Protein AF-A0A8I1UN95-F1 (afdb_monomer)

pLDDT: mean 84.13, std 14.37, range [39.88, 95.62]

Solvent-accessible surface area (backbone atoms only — not comparable to full-atom values): 5785 Å² total; per-residue (Å²): 123,74,70,62,39,60,56,52,38,77,71,46,51,73,65,52,45,50,51,54,29,50,21,23,42,57,75,82,46,89,84,36,45,31,83,48,54,55,40,78,40,47,64,95,36,76,66,36,54,49,51,49,53,36,29,78,69,62,25,25,42,74,43,79,90,53,88,50,88,71,30,48,36,34,26,60,32,72,65,32,50,60,36,58,54,55,93,86,44,45,79,40,56,85,76,35,64,78,70,76,112

Secondary structure (DSSP, 8-state):
-HHHHHHHHHTS-HHHHHHHHHHTTTTT-TT-B-----EEEETTSHHHHHHHHHHHTTSEEE-TTS--TTEEEEEE-HHHHHHTPPTT-B--TTT-GGGG-

Foldseek 3Di:
DVVPLQVVLVPQDPVLLVQQCVQQVCPPDPQQEGDGFKDKDFPPDPVNVSLVVCVVVQQKDWPPVDDDVRITMMGGAPSNNVSNRDPPHYYDCVRHVVVVD

Nearest PDB structures (foldseek):
  3g3z-assembly1_B  TM=7.444E-01  e=2.506E-01  Neisseria meningitidis serogroup B
  5yi0-assembly1_B  TM=6.963E-01  e=2.683E-01  Lactococcus lactis subsp. lactis Il1403
  5hli-assembly1_A  TM=4.603E-01  e=1.451E-01  Staphylococcus epidermidis
  4ld5-assembly1_A  TM=5.780E-01  e=8.567E-01  Staphylococcus aureus
  1z9c-assembly2_C  TM=4.312E-01  e=3.293E-01  Bacillus subtilis

Structure (mmCIF, N/CA/C/O backbone):
data_AF-A0A8I1UN95-F1
#
_entry.id   AF-A0A8I1UN95-F1
#
loop_
_atom_site.group_PDB
_atom_site.id
_atom_site.type_symbol
_atom_site.label_atom_id
_atom_site.label_alt_id
_atom_site.label_comp_id
_atom_site.label_asym_id
_atom_site.label_entity_id
_atom_site.label_seq_id
_atom_site.pdbx_PDB_ins_code
_atom_site.Cartn_x
_atom_site.Cartn_y
_atom_site.Cartn_z
_atom_site.occupancy
_atom_site.B_iso_or_equiv
_atom_site.auth_seq_id
_atom_site.auth_comp_id
_atom_site.auth_asym_id
_atom_site.auth_atom_id
_atom_site.pdbx_PDB_model_num
ATOM 1 N N . MET A 1 1 ? -13.392 -14.236 11.949 1.00 50.88 1 MET A N 1
ATOM 2 C CA . MET A 1 1 ? -12.775 -13.319 10.956 1.00 50.88 1 MET A CA 1
ATOM 3 C C . MET A 1 1 ? -11.559 -12.532 11.465 1.00 50.88 1 MET A C 1
ATOM 5 O O . MET A 1 1 ? -10.731 -12.182 10.638 1.00 50.88 1 MET A O 1
ATOM 9 N N . ARG A 1 2 ? -11.376 -12.281 12.776 1.00 47.28 2 ARG A N 1
ATOM 10 C CA . ARG A 1 2 ? -10.224 -11.499 13.289 1.00 47.28 2 ARG A CA 1
ATOM 11 C C . ARG A 1 2 ? -8.858 -12.210 13.215 1.00 47.28 2 ARG A C 1
ATOM 13 O O . ARG A 1 2 ? -7.844 -11.537 13.095 1.00 47.28 2 ARG A O 1
ATOM 20 N N . GLU A 1 3 ? -8.819 -13.544 13.220 1.00 45.66 3 GLU A N 1
ATOM 21 C CA . GLU A 1 3 ? -7.555 -14.307 13.244 1.00 45.66 3 GLU A CA 1
ATOM 22 C C . GLU A 1 3 ? -6.767 -14.293 11.922 1.00 45.66 3 GLU A C 1
ATOM 24 O O . GLU A 1 3 ? -5.546 -14.416 11.940 1.00 45.66 3 GLU A O 1
ATOM 29 N N . SER A 1 4 ? -7.427 -14.099 10.773 1.00 54.69 4 SER A N 1
ATOM 30 C CA . SER A 1 4 ? -6.749 -14.109 9.465 1.00 54.69 4 SER 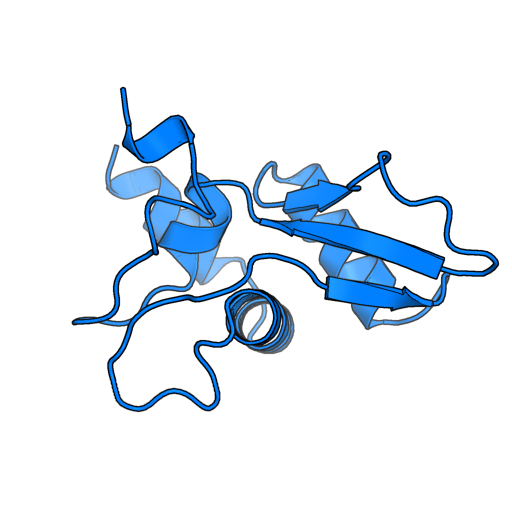A CA 1
ATOM 31 C C . SER A 1 4 ? -5.876 -12.869 9.257 1.00 54.69 4 SER A C 1
ATOM 33 O O . SER A 1 4 ? -4.730 -12.994 8.841 1.00 54.69 4 SER A O 1
ATOM 35 N N . ALA A 1 5 ? -6.386 -11.678 9.589 1.00 52.91 5 ALA A N 1
ATOM 36 C CA . ALA A 1 5 ? -5.696 -10.414 9.320 1.00 52.91 5 ALA A CA 1
ATOM 37 C C . ALA A 1 5 ? -4.420 -10.238 10.165 1.00 52.91 5 ALA A C 1
ATOM 39 O O . ALA A 1 5 ? -3.413 -9.732 9.677 1.00 52.91 5 ALA A O 1
ATOM 40 N N . ALA A 1 6 ? -4.427 -10.713 11.416 1.00 53.00 6 ALA A N 1
ATOM 41 C CA . ALA A 1 6 ? -3.254 -10.660 12.293 1.00 53.00 6 ALA A CA 1
ATOM 42 C C . ALA A 1 6 ? -2.102 -11.555 11.794 1.00 53.00 6 ALA A C 1
ATOM 44 O O . ALA A 1 6 ? -0.928 -11.205 11.945 1.00 53.00 6 ALA A O 1
ATOM 45 N N . LYS A 1 7 ? -2.444 -12.692 11.172 1.00 54.03 7 LYS A N 1
ATOM 46 C CA . LYS A 1 7 ? -1.483 -13.620 10.562 1.00 54.03 7 LYS A CA 1
ATOM 47 C C . LYS A 1 7 ? -0.863 -13.031 9.295 1.00 54.03 7 LYS A C 1
ATOM 49 O O . LYS A 1 7 ? 0.330 -13.199 9.059 1.00 54.03 7 LYS A O 1
ATOM 54 N N . ASP A 1 8 ? -1.663 -12.304 8.518 1.00 56.84 8 ASP A N 1
ATOM 55 C CA . ASP A 1 8 ? -1.201 -11.614 7.315 1.00 56.84 8 ASP A CA 1
ATOM 56 C C . ASP A 1 8 ? -0.214 -10.488 7.645 1.00 56.84 8 ASP A C 1
ATOM 58 O O . ASP A 1 8 ? 0.823 -10.394 6.988 1.00 56.84 8 ASP A O 1
ATOM 62 N N . LEU A 1 9 ? -0.478 -9.715 8.709 1.00 55.91 9 LEU A N 1
ATOM 63 C CA . LEU A 1 9 ? 0.398 -8.637 9.185 1.00 55.91 9 LEU A CA 1
ATOM 64 C C . LEU A 1 9 ? 1.772 -9.146 9.651 1.00 55.91 9 LEU A C 1
ATOM 66 O O . LEU A 1 9 ? 2.786 -8.569 9.274 1.00 55.91 9 LEU A O 1
ATOM 70 N N . HIS A 1 10 ? 1.830 -10.244 10.417 1.00 56.25 10 HIS A N 1
ATOM 71 C CA . HIS A 1 10 ? 3.106 -10.830 10.876 1.00 56.25 10 HIS A CA 1
ATOM 72 C C . HIS A 1 10 ? 3.984 -11.361 9.736 1.00 56.25 10 HIS A C 1
ATOM 74 O O . HIS A 1 10 ? 5.187 -11.532 9.912 1.00 56.25 10 HIS A O 1
ATOM 80 N N . ALA A 1 11 ? 3.391 -11.618 8.572 1.00 61.78 11 ALA A N 1
ATOM 81 C CA . ALA A 1 11 ? 4.094 -12.068 7.381 1.00 61.78 11 ALA A CA 1
ATOM 82 C C . ALA A 1 11 ? 4.277 -10.952 6.336 1.00 61.78 11 ALA A C 1
ATOM 84 O O . ALA A 1 11 ? 4.770 -11.230 5.244 1.00 61.78 11 ALA A O 1
ATOM 85 N N . MET A 1 12 ? 3.866 -9.710 6.613 1.00 76.56 12 MET A N 1
ATOM 86 C CA . MET A 1 12 ? 4.205 -8.555 5.780 1.00 76.56 12 MET A CA 1
ATOM 87 C C . MET A 1 12 ? 5.510 -7.935 6.276 1.00 76.56 12 MET A C 1
ATOM 89 O O . MET A 1 12 ? 5.675 -7.665 7.464 1.00 76.56 12 MET A O 1
ATOM 93 N N . SER A 1 13 ? 6.443 -7.682 5.358 1.00 88.44 13 SER A N 1
ATOM 94 C CA . SER A 1 13 ? 7.667 -6.955 5.691 1.00 88.44 13 SER A CA 1
ATOM 95 C C . SER A 1 13 ? 7.345 -5.517 6.121 1.00 88.44 13 SER A C 1
ATOM 97 O O . SER A 1 13 ? 6.328 -4.943 5.722 1.00 88.44 13 SER A O 1
ATOM 99 N N . ALA A 1 14 ? 8.232 -4.892 6.903 1.00 90.06 14 ALA A N 1
ATOM 100 C CA . ALA A 1 14 ? 8.064 -3.495 7.319 1.00 90.06 14 ALA A CA 1
ATOM 101 C C . ALA A 1 14 ? 7.925 -2.538 6.118 1.00 90.06 14 ALA A C 1
ATOM 103 O O . ALA A 1 14 ? 7.161 -1.576 6.173 1.00 90.06 14 ALA A O 1
ATOM 104 N N . GLN A 1 15 ? 8.617 -2.839 5.015 1.00 91.06 15 GLN A N 1
ATOM 105 C CA . GLN A 1 15 ? 8.507 -2.101 3.757 1.00 91.06 15 GLN A CA 1
ATOM 106 C C . GLN A 1 15 ? 7.123 -2.269 3.121 1.00 91.06 15 GLN A C 1
ATOM 108 O O . GLN A 1 15 ? 6.512 -1.277 2.733 1.00 91.06 15 GLN A O 1
ATOM 113 N N . ALA A 1 16 ? 6.581 -3.491 3.089 1.00 93.19 16 ALA A N 1
ATOM 114 C CA . ALA A 1 16 ? 5.235 -3.739 2.579 1.00 93.19 16 ALA A CA 1
ATOM 115 C C . ALA A 1 16 ? 4.167 -3.010 3.408 1.00 93.19 16 ALA A C 1
ATOM 117 O O . ALA A 1 16 ? 3.254 -2.407 2.846 1.00 93.19 16 ALA A O 1
ATOM 118 N N . VAL A 1 17 ? 4.312 -2.992 4.738 1.00 93.19 17 VAL A N 1
ATOM 119 C CA . VAL A 1 17 ? 3.430 -2.214 5.623 1.00 93.19 17 VAL A CA 1
ATOM 120 C C . VAL A 1 17 ? 3.546 -0.716 5.331 1.00 93.19 17 VAL A C 1
ATOM 122 O O . VAL A 1 17 ? 2.525 -0.038 5.236 1.00 93.19 17 VAL A O 1
ATOM 125 N N . ALA A 1 18 ? 4.759 -0.186 5.159 1.00 92.75 18 ALA A N 1
ATOM 126 C CA . ALA A 1 18 ? 4.962 1.227 4.846 1.00 92.75 18 ALA A CA 1
ATOM 127 C C . ALA A 1 18 ? 4.322 1.622 3.503 1.00 92.75 18 ALA A C 1
ATOM 129 O O . ALA A 1 18 ? 3.591 2.610 3.448 1.00 92.75 18 ALA A O 1
ATOM 130 N N . LEU A 1 19 ? 4.521 0.822 2.451 1.00 94.81 19 LEU A N 1
ATOM 131 C CA . LEU A 1 19 ? 3.927 1.049 1.128 1.00 94.81 19 LEU A CA 1
ATOM 132 C C . LEU A 1 19 ? 2.398 0.968 1.158 1.00 94.81 19 LEU A C 1
ATOM 134 O O . LEU A 1 19 ? 1.719 1.839 0.616 1.00 94.81 19 LEU A O 1
ATOM 138 N N . ALA A 1 20 ? 1.846 -0.034 1.843 1.00 94.75 20 ALA A N 1
ATOM 139 C CA . ALA A 1 20 ? 0.406 -0.187 2.009 1.00 94.75 20 ALA A CA 1
ATOM 140 C C . ALA A 1 20 ? -0.205 1.011 2.756 1.00 94.75 20 ALA A C 1
ATOM 142 O O . ALA A 1 20 ? -1.215 1.570 2.331 1.00 94.75 20 ALA A O 1
ATOM 143 N N . ARG A 1 21 ? 0.439 1.476 3.833 1.00 94.00 21 ARG A N 1
ATOM 144 C CA . ARG A 1 21 ? -0.006 2.671 4.567 1.00 94.00 21 ARG A CA 1
ATOM 145 C C . ARG A 1 21 ? 0.110 3.946 3.735 1.00 94.00 21 ARG A C 1
ATOM 147 O O . ARG A 1 21 ? -0.789 4.784 3.804 1.00 94.00 21 ARG A O 1
ATOM 154 N N . HIS A 1 22 ? 1.163 4.069 2.927 1.00 93.88 22 HIS A N 1
ATOM 155 C CA . HIS A 1 22 ? 1.311 5.165 1.974 1.00 93.88 22 HIS A CA 1
ATOM 156 C C . HIS A 1 22 ? 0.161 5.166 0.961 1.00 93.88 22 HIS A C 1
ATOM 158 O O . HIS A 1 22 ? -0.463 6.203 0.741 1.00 93.88 22 HIS A O 1
ATOM 164 N N . ALA A 1 23 ? -0.187 4.006 0.398 1.00 94.06 23 ALA A N 1
ATOM 165 C CA . ALA A 1 23 ? -1.301 3.868 -0.543 1.00 94.06 23 ALA A CA 1
ATOM 166 C C . ALA A 1 23 ? -2.652 4.292 0.049 1.00 94.06 23 ALA A C 1
ATOM 168 O O . ALA A 1 23 ? -3.491 4.808 -0.685 1.00 94.06 23 ALA A O 1
ATOM 169 N N . LEU A 1 24 ? -2.838 4.124 1.365 1.00 93.31 24 LEU A N 1
ATOM 170 C CA . LEU A 1 24 ? -4.019 4.579 2.111 1.00 93.31 24 LEU A CA 1
ATOM 171 C C . LEU A 1 24 ? -3.972 6.065 2.504 1.00 93.31 24 LEU A C 1
ATOM 173 O O . LEU A 1 24 ? -4.971 6.619 2.966 1.00 93.31 24 LEU A O 1
ATOM 177 N N . GLY A 1 25 ? -2.812 6.712 2.362 1.00 91.88 25 GLY A N 1
ATOM 178 C CA . GLY A 1 25 ? -2.584 8.078 2.835 1.00 91.88 25 GLY A CA 1
ATOM 179 C C . GLY A 1 25 ? -2.570 8.207 4.366 1.00 91.88 25 GLY A C 1
ATOM 180 O O . GLY A 1 25 ? -2.853 9.274 4.908 1.00 91.88 25 GLY A O 1
ATOM 181 N N . LEU A 1 26 ? -2.267 7.119 5.080 1.00 88.50 26 LEU A N 1
ATOM 182 C CA . LEU A 1 26 ? -2.235 7.064 6.551 1.00 88.50 26 LEU A CA 1
ATOM 183 C C . LEU A 1 26 ? -0.873 7.451 7.151 1.00 88.50 26 LEU A C 1
ATOM 185 O O . LEU A 1 26 ? -0.663 7.365 8.359 1.00 88.50 26 LEU A O 1
ATOM 189 N N . ASP A 1 27 ? 0.088 7.813 6.314 1.00 82.00 27 ASP A N 1
ATOM 190 C CA . ASP A 1 27 ? 1.430 8.243 6.693 1.00 82.00 27 ASP A CA 1
ATOM 191 C C . ASP A 1 27 ? 1.503 9.735 7.047 1.00 82.00 27 ASP A C 1
ATOM 193 O O . ASP A 1 27 ? 2.272 10.106 7.930 1.00 82.00 27 ASP A O 1
ATOM 197 N N . TRP A 1 28 ? 0.666 10.572 6.427 1.00 70.44 28 TRP A N 1
ATOM 198 C CA . TRP A 1 28 ? 0.710 12.032 6.611 1.00 70.44 28 TRP A CA 1
ATOM 199 C C . TRP A 1 28 ? -0.529 12.630 7.284 1.00 70.44 28 TRP A C 1
ATOM 201 O O . TRP A 1 28 ? -0.513 13.797 7.677 1.00 70.44 28 TRP A O 1
ATOM 211 N N . ARG A 1 29 ? -1.622 11.869 7.422 1.00 67.62 29 ARG A N 1
ATOM 212 C CA . ARG A 1 29 ? -2.875 12.389 7.985 1.00 67.62 29 ARG A CA 1
ATOM 213 C C . ARG A 1 29 ? -2.955 12.245 9.500 1.00 67.62 29 ARG A C 1
ATOM 215 O O . ARG A 1 29 ? -2.832 11.157 10.049 1.00 67.62 29 ARG A O 1
ATOM 222 N N . THR A 1 30 ? -3.298 13.345 10.166 1.00 67.44 30 THR A N 1
ATOM 223 C CA . THR A 1 30 ? -3.470 13.411 11.627 1.00 67.44 30 THR A CA 1
ATOM 224 C C . THR A 1 30 ? -4.838 12.928 12.116 1.00 67.44 30 THR A C 1
ATOM 226 O O . THR A 1 30 ? -4.984 12.607 13.289 1.00 67.44 30 THR A O 1
ATOM 229 N N . ASN A 1 31 ? -5.851 12.843 11.243 1.00 78.00 31 ASN A N 1
ATOM 230 C CA . ASN A 1 31 ? -7.217 12.448 11.624 1.00 78.00 31 ASN A CA 1
ATOM 231 C C . ASN A 1 31 ? -7.441 10.918 11.689 1.00 78.00 31 ASN A C 1
ATOM 233 O O . ASN A 1 31 ? -8.555 10.473 11.994 1.00 78.00 31 ASN A O 1
ATOM 237 N N . GLY A 1 32 ? -6.411 10.128 11.356 1.00 79.88 32 GLY A N 1
ATOM 238 C CA . GLY A 1 32 ? -6.428 8.665 11.394 1.00 79.88 32 GLY A CA 1
ATOM 239 C C . GLY A 1 32 ? -7.370 7.999 10.388 1.00 79.88 32 GLY A C 1
ATOM 240 O O . GLY A 1 32 ? -7.738 6.850 10.597 1.00 79.88 32 GLY A O 1
ATOM 241 N N . SER A 1 33 ? -7.819 8.693 9.337 1.00 85.38 33 SER A N 1
ATOM 242 C CA . SER A 1 33 ? -8.679 8.106 8.293 1.00 85.38 33 SER A CA 1
ATOM 243 C C . SER A 1 33 ? -7.948 8.006 6.966 1.00 85.38 33 SER A C 1
ATOM 245 O O . SER A 1 33 ? -7.288 8.975 6.571 1.00 85.38 33 SER A O 1
ATOM 247 N N . SER A 1 34 ? -8.107 6.881 6.258 1.00 86.94 34 SER A N 1
ATOM 248 C CA . SER A 1 34 ? -7.671 6.804 4.859 1.00 86.94 34 SER A CA 1
ATOM 249 C C . SER A 1 34 ? -8.412 7.850 4.019 1.00 86.94 34 SER A C 1
ATOM 251 O O . SER A 1 34 ? -9.424 8.402 4.447 1.00 86.94 34 SER A O 1
ATOM 253 N N . PHE A 1 35 ? -7.873 8.191 2.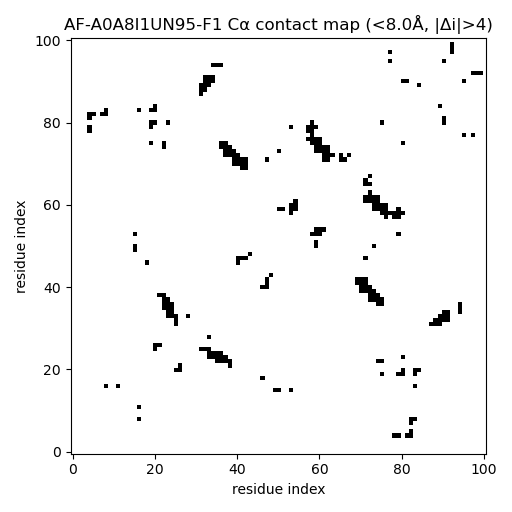856 1.00 86.12 35 PHE A N 1
ATOM 254 C CA . PHE A 1 35 ? -8.528 9.132 1.926 1.00 86.12 35 PHE A CA 1
ATOM 255 C C . PHE A 1 35 ? -8.235 8.842 0.453 1.00 86.12 35 PHE A C 1
ATOM 257 O O . PHE A 1 35 ? -8.540 9.642 -0.430 1.00 86.12 35 PHE A O 1
ATOM 264 N N . ARG A 1 36 ? -7.517 7.746 0.226 1.00 90.50 36 ARG A N 1
ATOM 265 C CA . ARG A 1 36 ? -7.182 7.180 -1.066 1.00 90.50 36 ARG A CA 1
ATOM 266 C C . ARG A 1 36 ? -6.926 5.692 -0.861 1.00 90.50 36 ARG A C 1
ATOM 268 O O . ARG A 1 36 ? -6.755 5.220 0.264 1.00 90.50 36 ARG A O 1
ATOM 275 N N . ASN A 1 37 ? -6.834 4.964 -1.961 1.00 92.94 37 ASN A N 1
ATOM 276 C CA . ASN A 1 37 ? -6.367 3.584 -1.981 1.00 92.94 37 ASN A CA 1
ATOM 277 C C . ASN A 1 37 ? -5.744 3.287 -3.348 1.00 92.94 37 ASN A C 1
ATOM 279 O O . ASN A 1 37 ? -6.263 2.488 -4.125 1.00 92.94 37 ASN A O 1
ATOM 283 N N . GLN A 1 38 ? -4.693 4.030 -3.688 1.00 91.94 38 GLN A N 1
ATOM 284 C CA . GLN A 1 38 ? -4.019 3.930 -4.981 1.00 91.94 38 GLN A CA 1
ATOM 285 C C . GLN A 1 38 ? -2.517 4.116 -4.796 1.00 91.94 38 GLN A C 1
ATOM 287 O O . GLN A 1 38 ? -2.073 5.045 -4.116 1.00 91.94 38 GLN A O 1
ATOM 292 N N . TYR A 1 39 ? -1.742 3.244 -5.434 1.00 94.50 39 TYR A N 1
ATOM 293 C CA . TYR A 1 39 ? -0.291 3.327 -5.496 1.00 94.50 39 TYR A CA 1
ATOM 294 C C . TYR A 1 39 ? 0.175 3.057 -6.922 1.00 94.50 39 TYR A C 1
ATOM 296 O O . TYR A 1 39 ? -0.183 2.039 -7.502 1.00 94.50 39 TYR A O 1
ATOM 304 N N . CYS A 1 40 ? 0.961 3.966 -7.489 1.00 94.56 40 CYS A N 1
ATOM 305 C CA . CYS A 1 40 ? 1.564 3.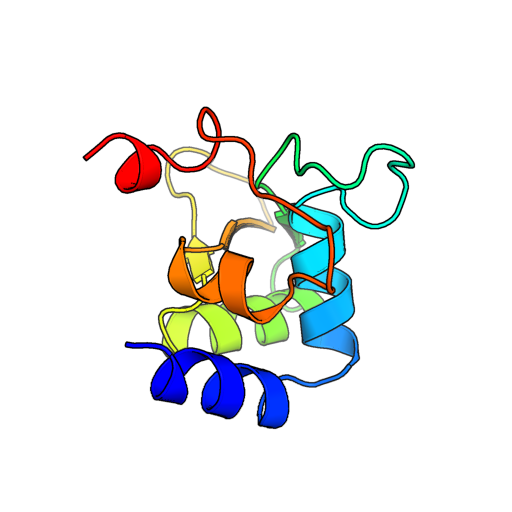795 -8.805 1.00 94.56 40 CYS A CA 1
ATOM 306 C C . CYS A 1 40 ? 3.053 3.502 -8.630 1.00 94.56 40 CYS A C 1
ATOM 308 O O . CYS A 1 40 ? 3.747 4.280 -7.975 1.00 94.56 40 CYS A O 1
ATOM 310 N N . CYS A 1 41 ? 3.546 2.437 -9.251 1.00 93.50 41 CYS A N 1
ATOM 311 C CA . CYS A 1 41 ? 4.978 2.165 -9.364 1.00 93.50 41 CYS A CA 1
ATOM 312 C C . CYS A 1 41 ? 5.368 1.810 -10.794 1.00 93.50 41 CYS A C 1
ATOM 314 O O . CYS A 1 41 ? 4.534 1.404 -11.605 1.00 93.50 41 CYS A O 1
ATOM 316 N N . ALA A 1 42 ? 6.653 1.995 -11.093 1.00 94.81 42 ALA A N 1
ATOM 317 C CA . ALA A 1 42 ? 7.247 1.502 -12.324 1.00 94.81 42 ALA A CA 1
ATOM 318 C C . ALA A 1 42 ? 7.389 -0.027 -12.274 1.00 94.81 42 ALA A C 1
ATOM 320 O O . ALA A 1 42 ? 7.477 -0.611 -11.195 1.00 94.81 42 ALA A O 1
ATOM 321 N N . LEU A 1 43 ? 7.414 -0.664 -13.443 1.00 93.56 43 LEU A N 1
ATOM 322 C CA . LEU A 1 43 ? 7.679 -2.098 -13.552 1.00 93.56 43 LEU A CA 1
ATOM 323 C C . LEU A 1 43 ? 9.101 -2.433 -13.077 1.00 93.56 43 LEU A C 1
ATOM 325 O O . LEU A 1 43 ? 10.000 -1.595 -13.125 1.00 93.56 43 LEU A O 1
ATOM 329 N N . ASP A 1 44 ? 9.281 -3.676 -12.636 1.00 93.00 44 ASP A N 1
ATOM 330 C CA . ASP A 1 44 ? 10.567 -4.269 -12.240 1.00 93.00 44 ASP A CA 1
ATOM 331 C C . ASP A 1 44 ? 11.322 -3.523 -11.120 1.00 93.00 44 ASP A C 1
ATOM 333 O O . ASP A 1 44 ? 12.525 -3.714 -10.932 1.00 93.00 44 ASP A O 1
ATOM 337 N N . THR A 1 45 ? 10.626 -2.693 -10.333 1.00 94.38 45 THR A N 1
ATOM 338 C CA . THR A 1 45 ? 11.187 -2.082 -9.119 1.00 94.38 45 THR A CA 1
ATOM 339 C C . THR A 1 45 ? 10.948 -2.950 -7.880 1.00 94.38 45 THR A C 1
ATOM 341 O O . THR A 1 45 ? 10.035 -3.782 -7.858 1.00 94.38 45 THR A O 1
ATOM 344 N N . PRO A 1 46 ? 11.713 -2.743 -6.791 1.00 94.88 46 PRO A N 1
ATOM 345 C CA . PRO A 1 46 ? 11.442 -3.413 -5.523 1.00 94.88 46 PRO A CA 1
ATOM 346 C C . PRO A 1 46 ? 10.016 -3.180 -5.004 1.00 94.88 46 PRO A C 1
ATOM 348 O O . PRO A 1 46 ? 9.408 -4.108 -4.471 1.00 94.88 46 PRO A O 1
ATOM 351 N N . GLU A 1 47 ? 9.441 -1.982 -5.184 1.00 94.50 47 GLU A N 1
ATOM 352 C CA . GLU A 1 47 ? 8.047 -1.748 -4.786 1.00 94.50 47 GLU A CA 1
ATOM 353 C C . GLU A 1 47 ? 7.071 -2.573 -5.627 1.00 94.50 47 GLU A C 1
ATOM 355 O O . GLU A 1 47 ? 6.107 -3.110 -5.083 1.00 94.50 47 GLU A O 1
ATOM 360 N N . HIS A 1 48 ? 7.316 -2.694 -6.933 1.00 95.06 48 HIS A N 1
ATOM 361 C CA . HIS A 1 48 ? 6.492 -3.506 -7.827 1.00 95.06 48 HIS A CA 1
ATOM 362 C C . HIS A 1 48 ? 6.463 -4.980 -7.408 1.00 95.06 48 HIS A C 1
ATOM 364 O O . HIS A 1 48 ? 5.381 -5.563 -7.318 1.00 95.06 48 HIS A O 1
ATOM 370 N N . GLU A 1 49 ? 7.610 -5.567 -7.057 1.00 95.25 49 GLU A N 1
ATOM 371 C CA . GLU A 1 49 ? 7.650 -6.950 -6.560 1.00 95.25 49 GLU A CA 1
ATOM 372 C C . GLU A 1 49 ? 6.906 -7.109 -5.227 1.00 95.25 49 GLU A C 1
ATOM 374 O O . GLU A 1 49 ? 6.111 -8.038 -5.077 1.00 95.25 49 GLU A O 1
ATOM 379 N N . ILE A 1 50 ? 7.046 -6.154 -4.300 1.00 95.62 50 ILE A N 1
ATOM 380 C C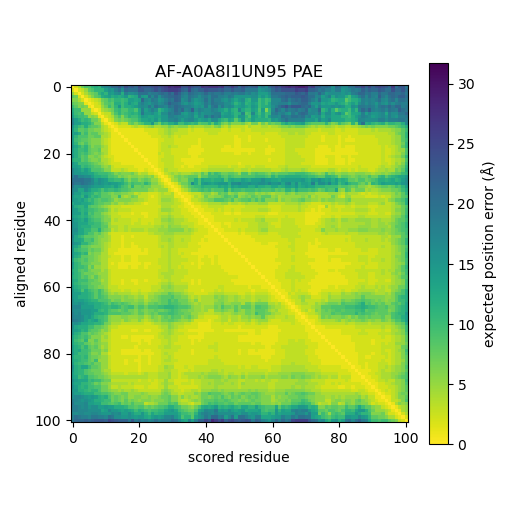A . ILE A 1 50 ? 6.278 -6.160 -3.045 1.00 95.62 50 ILE A CA 1
ATOM 381 C C . ILE A 1 50 ? 4.767 -6.117 -3.324 1.00 95.62 50 ILE A C 1
ATOM 383 O O . ILE A 1 50 ? 3.996 -6.875 -2.731 1.00 95.62 50 ILE A O 1
ATOM 387 N N . TRP A 1 51 ? 4.316 -5.256 -4.237 1.00 95.50 51 TRP A N 1
ATOM 388 C CA . TRP A 1 51 ? 2.899 -5.163 -4.591 1.00 95.50 51 TRP A CA 1
ATOM 389 C C . TRP A 1 51 ? 2.372 -6.429 -5.274 1.00 95.50 51 TRP A C 1
ATOM 391 O O . TRP A 1 51 ? 1.251 -6.859 -4.975 1.00 95.50 51 TRP A O 1
ATOM 401 N N . LYS A 1 52 ? 3.182 -7.077 -6.115 1.00 95.12 52 LYS A N 1
ATOM 402 C CA . LYS A 1 52 ? 2.860 -8.386 -6.700 1.00 95.12 52 LYS A CA 1
ATOM 403 C C . LYS A 1 52 ? 2.728 -9.475 -5.638 1.00 95.12 52 LYS A C 1
ATOM 405 O O . LYS A 1 52 ? 1.782 -10.259 -5.703 1.00 95.12 52 LYS A O 1
ATOM 410 N N . GLU A 1 53 ? 3.603 -9.507 -4.634 1.00 94.19 53 GLU A N 1
ATOM 411 C CA . GLU A 1 53 ? 3.489 -10.443 -3.508 1.00 94.19 53 GLU A CA 1
ATOM 412 C C . GLU A 1 53 ? 2.208 -10.210 -2.694 1.00 94.19 53 GLU A C 1
ATOM 414 O O . GLU A 1 53 ? 1.497 -11.162 -2.353 1.00 94.19 53 GLU A O 1
ATOM 419 N N . LEU A 1 54 ? 1.861 -8.947 -2.417 1.00 93.19 54 LEU A N 1
ATOM 420 C CA . LEU A 1 54 ? 0.600 -8.606 -1.750 1.00 93.19 54 LEU A CA 1
ATOM 421 C C . LEU A 1 54 ? -0.612 -9.042 -2.579 1.00 93.19 54 LEU A C 1
ATOM 423 O O . LEU A 1 54 ? -1.582 -9.568 -2.023 1.00 93.19 54 LEU A O 1
ATOM 427 N N . ALA A 1 55 ? -0.551 -8.876 -3.901 1.00 94.44 55 ALA A N 1
ATOM 428 C CA . ALA A 1 55 ? -1.601 -9.323 -4.807 1.00 94.44 55 ALA A CA 1
ATOM 429 C C . ALA A 1 55 ? -1.729 -10.853 -4.845 1.00 94.44 55 ALA A C 1
ATOM 431 O O . ALA A 1 55 ? -2.838 -11.374 -4.723 1.00 94.44 55 ALA A O 1
ATOM 432 N N . ALA A 1 56 ? -0.611 -11.582 -4.902 1.00 93.50 56 ALA A N 1
ATOM 433 C CA . ALA A 1 56 ? -0.589 -13.047 -4.852 1.00 93.50 56 ALA A CA 1
ATOM 434 C C . ALA A 1 56 ? -1.208 -13.608 -3.556 1.00 93.50 56 ALA A C 1
ATOM 436 O O . ALA A 1 56 ? -1.755 -14.709 -3.545 1.00 93.50 56 ALA A O 1
ATOM 437 N N . ARG A 1 57 ? -1.172 -12.832 -2.466 1.00 91.25 57 ARG A N 1
ATOM 438 C CA . ARG A 1 57 ? -1.770 -13.175 -1.163 1.00 91.25 57 ARG A CA 1
ATOM 439 C C . ARG A 1 57 ? -3.223 -12.703 -1.005 1.00 91.25 57 ARG A C 1
ATOM 441 O O . ARG A 1 57 ? -3.831 -12.939 0.042 1.00 91.25 57 ARG A O 1
ATOM 448 N N . GLY A 1 58 ? -3.788 -12.037 -2.015 1.00 92.75 58 GLY A N 1
ATOM 449 C CA . GLY A 1 58 ? -5.143 -11.474 -1.984 1.00 92.75 58 GLY A CA 1
ATOM 450 C C . GLY A 1 58 ? -5.290 -10.225 -1.104 1.00 92.75 58 GLY A C 1
ATOM 451 O O . GLY A 1 58 ? -6.402 -9.869 -0.707 1.00 92.75 58 GLY A O 1
ATOM 452 N N . LEU A 1 59 ? -4.179 -9.567 -0.763 1.00 93.56 59 LEU A N 1
ATOM 453 C CA . LEU A 1 59 ? -4.153 -8.339 0.043 1.00 93.56 59 LEU A CA 1
ATOM 454 C C . LEU A 1 59 ? -4.166 -7.074 -0.830 1.00 93.56 59 LEU A C 1
ATOM 456 O O . LEU A 1 59 ? -4.523 -5.996 -0.358 1.00 93.56 59 LEU A O 1
ATOM 460 N N . ALA A 1 60 ? -3.827 -7.202 -2.110 1.00 95.00 60 ALA A N 1
ATOM 461 C CA . ALA A 1 60 ? -3.875 -6.127 -3.092 1.00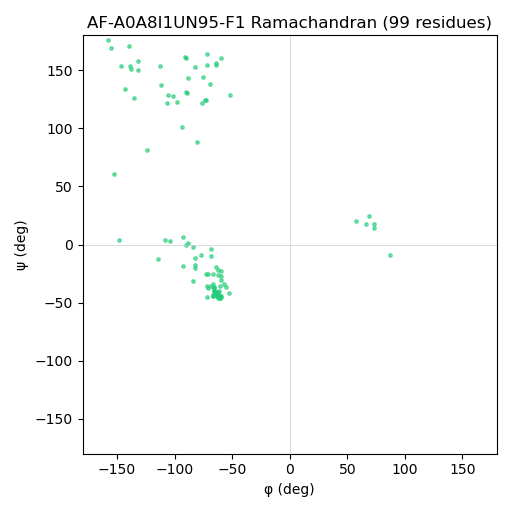 95.00 60 ALA A CA 1
ATOM 462 C C . ALA A 1 60 ? -4.410 -6.624 -4.440 1.00 95.00 60 ALA A C 1
ATOM 464 O O . ALA A 1 60 ? -4.569 -7.824 -4.664 1.00 95.00 60 ALA A O 1
ATOM 465 N N . CYS A 1 61 ? -4.676 -5.697 -5.352 1.00 93.94 61 CYS A N 1
ATOM 466 C CA . CYS A 1 61 ? -4.938 -5.997 -6.751 1.00 93.94 61 CYS A CA 1
ATOM 467 C C . CYS A 1 61 ? -4.405 -4.887 -7.661 1.00 93.94 61 CYS A C 1
ATOM 469 O O . CYS A 1 61 ? -4.295 -3.728 -7.254 1.00 93.94 61 CYS A O 1
ATOM 471 N N . VAL A 1 62 ? -4.087 -5.256 -8.903 1.00 93.81 62 VAL A N 1
ATOM 472 C CA . VAL A 1 62 ? -3.777 -4.297 -9.969 1.00 93.81 62 VAL A CA 1
ATOM 473 C C . VAL A 1 62 ? -5.078 -3.627 -10.406 1.00 93.81 62 VAL A C 1
ATOM 475 O O . VAL A 1 62 ? -6.034 -4.297 -10.811 1.00 93.81 62 VAL A O 1
ATOM 478 N N . ASP A 1 63 ? -5.115 -2.302 -10.358 1.00 89.50 63 ASP A N 1
ATOM 479 C CA . ASP A 1 63 ? -6.211 -1.497 -10.874 1.00 89.50 63 ASP A CA 1
ATOM 480 C C . ASP A 1 63 ? -6.088 -1.330 -12.392 1.00 89.50 63 ASP A C 1
ATOM 482 O O . ASP A 1 63 ? -5.528 -0.367 -12.918 1.00 89.50 63 ASP A O 1
ATOM 486 N N . ARG A 1 64 ? -6.666 -2.288 -13.115 1.00 86.00 64 ARG A N 1
ATOM 487 C CA . ARG A 1 64 ? -6.634 -2.338 -14.585 1.00 86.00 64 ARG A CA 1
ATOM 488 C C . ARG A 1 64 ? -7.446 -1.236 -15.273 1.00 86.00 64 ARG A C 1
ATOM 490 O O . ARG A 1 64 ? -7.435 -1.166 -16.502 1.00 86.00 64 ARG A O 1
ATOM 497 N N . ARG A 1 65 ? -8.156 -0.385 -14.520 1.00 85.75 65 ARG A N 1
ATOM 498 C CA . ARG A 1 65 ? -8.849 0.785 -15.088 1.00 85.75 65 ARG A CA 1
ATOM 499 C C . ARG A 1 65 ? -7.853 1.812 -15.624 1.00 85.75 65 ARG A C 1
ATOM 501 O O . ARG A 1 65 ? -8.191 2.552 -16.544 1.00 85.75 65 ARG A O 1
ATOM 508 N N . PHE A 1 66 ? -6.628 1.822 -15.095 1.00 81.94 66 PHE A N 1
ATOM 509 C CA . PHE A 1 66 ? -5.564 2.724 -15.515 1.00 81.94 66 PHE A CA 1
ATOM 510 C C . PHE A 1 66 ? -4.515 1.967 -16.329 1.00 81.94 66 PHE A C 1
ATOM 512 O O . PHE A 1 66 ? -3.912 1.007 -15.857 1.00 81.94 66 PHE A O 1
ATOM 519 N N . LYS A 1 67 ? -4.277 2.412 -17.568 1.00 84.12 67 LYS A N 1
ATOM 520 C CA . LYS A 1 67 ? -3.159 1.931 -18.387 1.00 84.12 67 LYS A CA 1
ATOM 521 C C . LYS A 1 67 ? -1.975 2.871 -18.199 1.00 84.12 67 LYS A C 1
ATOM 523 O O . LYS A 1 67 ? -1.948 3.946 -18.793 1.00 84.12 67 LYS A O 1
ATOM 528 N N . ILE A 1 68 ? -1.013 2.469 -17.377 1.00 86.88 68 ILE A N 1
ATOM 529 C CA . ILE A 1 68 ? 0.207 3.240 -17.126 1.00 86.88 68 ILE A CA 1
ATOM 530 C C . ILE A 1 68 ? 1.317 2.674 -18.013 1.00 86.88 68 ILE A C 1
ATOM 532 O O . ILE A 1 68 ? 1.601 1.482 -17.986 1.00 86.88 68 ILE A O 1
ATOM 536 N N . HIS A 1 69 ? 1.925 3.511 -18.855 1.00 88.69 69 HIS A N 1
ATOM 537 C CA . HIS A 1 69 ? 3.079 3.075 -19.643 1.00 88.69 69 HIS A CA 1
ATOM 538 C C . HIS A 1 69 ? 4.295 2.933 -18.725 1.00 88.69 69 HIS A C 1
ATOM 540 O O . HIS A 1 69 ? 4.666 3.887 -18.048 1.00 88.69 69 HIS A O 1
ATOM 546 N N . GLY A 1 70 ? 4.905 1.745 -18.712 1.00 90.12 70 GLY A N 1
ATOM 547 C CA . GLY A 1 70 ? 6.080 1.454 -17.884 1.00 90.12 70 GLY A CA 1
ATOM 548 C C . GLY A 1 70 ? 5.786 1.295 -16.390 1.00 90.12 70 GLY A C 1
ATOM 549 O O . GLY A 1 70 ? 6.721 1.304 -15.594 1.00 90.12 70 GLY A O 1
ATOM 550 N N . GLY A 1 71 ? 4.518 1.148 -15.996 1.00 93.12 71 GLY A N 1
ATOM 551 C CA . GLY A 1 71 ? 4.139 0.989 -14.597 1.00 93.12 71 GLY A CA 1
ATOM 552 C C . GLY A 1 71 ? 2.784 0.325 -14.408 1.00 93.12 71 GLY A C 1
ATOM 553 O O . GLY A 1 71 ? 2.053 0.070 -15.365 1.00 93.12 71 GLY A O 1
ATOM 554 N N . GLU A 1 72 ? 2.439 0.084 -13.151 1.00 95.12 72 GLU A N 1
ATOM 555 C CA . GLU A 1 72 ? 1.145 -0.447 -12.742 1.00 95.12 72 GLU A CA 1
ATOM 556 C C . GLU A 1 72 ? 0.564 0.384 -11.601 1.00 95.12 72 GLU A C 1
ATOM 558 O O . GLU A 1 72 ? 1.279 0.971 -10.784 1.00 95.12 72 GLU A O 1
ATOM 563 N N . MET A 1 73 ? -0.767 0.431 -11.558 1.00 95.06 73 MET A N 1
ATOM 564 C CA . MET A 1 73 ? -1.490 0.967 -10.417 1.00 95.06 73 MET A CA 1
ATOM 565 C C . MET A 1 73 ? -2.001 -0.186 -9.568 1.00 95.06 73 MET A C 1
ATOM 567 O O . MET A 1 73 ? -2.692 -1.065 -10.074 1.00 95.06 73 MET A O 1
ATOM 571 N N . PHE A 1 74 ? -1.713 -0.152 -8.276 1.00 94.56 74 PHE A N 1
ATOM 572 C CA . PHE A 1 74 ? -2.212 -1.096 -7.290 1.00 94.56 74 PHE A CA 1
ATOM 573 C C . PHE A 1 74 ? -3.168 -0.418 -6.318 1.00 94.56 74 PHE A C 1
ATOM 575 O O . PHE A 1 74 ? -3.073 0.781 -6.042 1.00 94.56 74 PHE A O 1
ATOM 582 N N . ARG A 1 75 ? -4.067 -1.220 -5.754 1.00 94.31 75 ARG A N 1
ATOM 583 C CA . ARG A 1 75 ? -4.904 -0.857 -4.611 1.00 94.31 75 ARG A CA 1
ATOM 584 C C . ARG A 1 75 ? -4.983 -2.016 -3.627 1.00 94.31 75 ARG A C 1
ATOM 586 O O . ARG A 1 75 ? -4.900 -3.179 -4.022 1.00 94.31 75 ARG A O 1
ATOM 593 N N . LEU A 1 76 ? -5.169 -1.713 -2.349 1.00 93.94 76 LEU A N 1
ATOM 594 C CA . LEU A 1 76 ? -5.418 -2.725 -1.327 1.00 93.94 76 LEU A CA 1
ATOM 595 C C . LEU A 1 76 ? -6.850 -3.249 -1.428 1.00 93.94 76 LEU A C 1
ATOM 597 O O . LEU A 1 76 ? -7.788 -2.490 -1.694 1.00 93.94 76 LEU A O 1
ATOM 601 N N . THR A 1 77 ? -7.019 -4.540 -1.155 1.00 92.19 77 THR A N 1
ATOM 602 C CA . THR A 1 77 ? -8.336 -5.1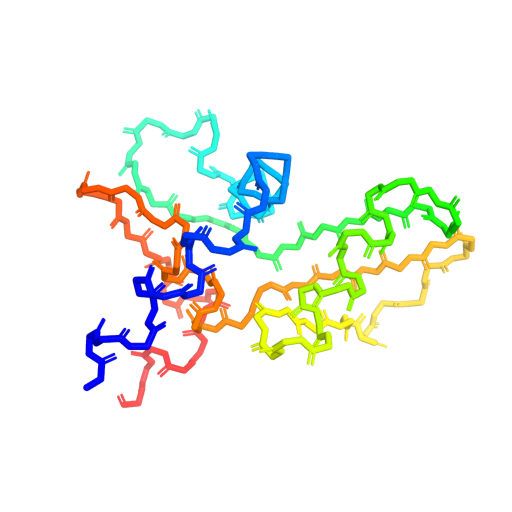05 -0.838 1.00 92.19 77 THR A CA 1
ATOM 603 C C . THR A 1 77 ? -8.758 -4.646 0.557 1.00 92.19 77 THR A C 1
ATOM 605 O O . THR A 1 77 ? -7.913 -4.217 1.349 1.00 92.19 77 THR A O 1
ATOM 608 N N . TYR A 1 78 ? -10.040 -4.770 0.910 1.00 91.00 78 TYR A N 1
ATOM 609 C CA . TYR A 1 78 ? -10.479 -4.475 2.278 1.00 91.00 78 TYR A CA 1
ATOM 610 C C . TYR A 1 78 ? -9.666 -5.247 3.335 1.00 91.00 78 TYR A C 1
ATOM 612 O O . TYR A 1 78 ? -9.208 -4.671 4.322 1.00 91.00 78 TYR A O 1
ATOM 620 N N . ARG A 1 79 ? -9.379 -6.533 3.082 1.00 91.06 79 ARG A N 1
ATOM 621 C CA . ARG A 1 79 ? -8.527 -7.366 3.949 1.00 91.06 79 ARG A CA 1
ATOM 622 C C . ARG A 1 79 ? -7.106 -6.808 4.081 1.00 91.06 79 ARG A C 1
ATOM 624 O O . ARG A 1 79 ? -6.593 -6.743 5.195 1.00 91.06 79 ARG A O 1
ATOM 631 N N . GLY A 1 80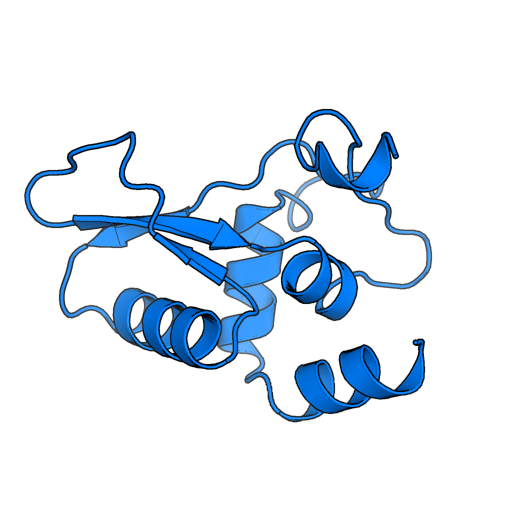 ? -6.477 -6.412 2.973 1.00 92.56 80 GLY A N 1
ATOM 632 C CA . GLY A 1 80 ? -5.129 -5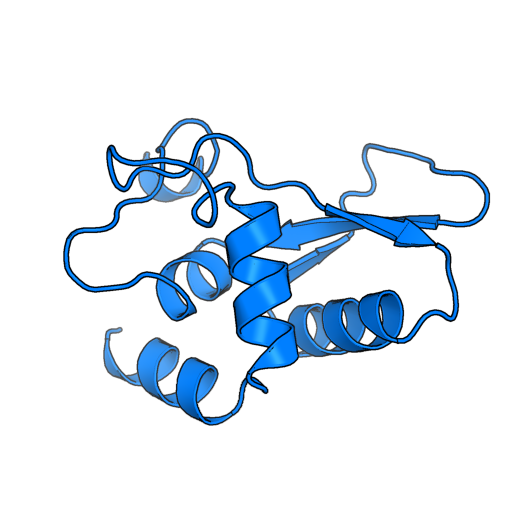.837 2.999 1.00 92.56 80 GLY A CA 1
ATOM 633 C C . GLY A 1 80 ? -5.070 -4.487 3.706 1.00 92.56 80 GLY A C 1
ATOM 634 O O . GLY A 1 80 ? -4.142 -4.232 4.469 1.00 92.56 80 GLY A O 1
ATOM 635 N N . ALA A 1 81 ? -6.090 -3.652 3.521 1.00 93.31 81 ALA A N 1
ATOM 636 C CA . ALA A 1 81 ? -6.183 -2.361 4.187 1.00 93.31 81 ALA A CA 1
ATOM 637 C C . ALA A 1 81 ? -6.359 -2.510 5.705 1.00 93.31 81 ALA A C 1
ATOM 639 O O . ALA A 1 81 ? -5.645 -1.864 6.471 1.00 93.31 81 ALA A O 1
ATOM 640 N N . LEU A 1 82 ? -7.231 -3.422 6.149 1.00 90.94 82 LEU A N 1
ATOM 641 C CA . LEU A 1 82 ? -7.400 -3.738 7.570 1.00 90.94 82 LEU A CA 1
ATOM 642 C C . LEU A 1 82 ? -6.118 -4.263 8.222 1.00 90.94 82 LEU A C 1
ATOM 644 O O . LEU A 1 82 ? -5.865 -3.959 9.386 1.00 90.94 82 LEU A O 1
ATOM 648 N N . ALA A 1 83 ? -5.316 -5.043 7.493 1.00 91.44 83 ALA A N 1
ATOM 649 C CA . ALA A 1 83 ? -4.090 -5.627 8.028 1.00 91.44 83 ALA A CA 1
ATOM 650 C C . ALA A 1 83 ? -3.059 -4.567 8.448 1.00 91.44 83 ALA A C 1
ATOM 652 O O . ALA A 1 83 ? -2.260 -4.837 9.337 1.00 91.44 83 ALA A O 1
ATOM 653 N N . VAL A 1 84 ? -3.079 -3.368 7.854 1.00 92.00 84 VAL A N 1
ATOM 654 C CA . VAL A 1 84 ? -2.072 -2.316 8.095 1.00 92.00 84 VAL A CA 1
ATOM 655 C C . VAL A 1 84 ? -2.581 -1.124 8.913 1.00 92.00 84 VAL A C 1
ATOM 657 O O . VAL A 1 84 ? -1.832 -0.159 9.129 1.00 92.00 84 VAL A O 1
ATOM 660 N N . LEU A 1 85 ? -3.830 -1.189 9.385 1.00 90.31 85 LEU A N 1
ATOM 661 C CA . LEU A 1 85 ? -4.384 -0.208 10.315 1.00 90.31 85 LEU A CA 1
ATOM 662 C C . LEU A 1 85 ? -3.720 -0.317 11.687 1.00 90.31 85 LEU A C 1
ATOM 664 O O . LEU A 1 85 ? -3.525 -1.404 12.234 1.00 90.31 85 LEU A O 1
ATOM 668 N N . ARG A 1 86 ? -3.434 0.838 12.279 1.00 89.81 86 ARG A N 1
ATOM 669 C CA . ARG A 1 86 ? -3.052 0.956 13.688 1.00 89.81 86 ARG A CA 1
ATOM 670 C C . ARG A 1 86 ? -4.287 1.187 14.564 1.00 89.81 86 ARG A C 1
ATOM 672 O O . ARG A 1 86 ? -5.333 1.605 14.063 1.00 89.81 86 ARG A O 1
ATOM 679 N N . PRO A 1 87 ? -4.186 0.950 15.885 1.00 86.38 87 PRO A N 1
ATOM 680 C CA . PRO A 1 87 ? -5.264 1.271 16.814 1.00 86.38 87 PRO A CA 1
ATOM 681 C C . PRO A 1 87 ? -5.740 2.723 16.658 1.00 86.38 87 PRO A C 1
ATOM 683 O O . PRO A 1 87 ? -4.933 3.648 16.680 1.00 86.38 87 PRO A O 1
ATOM 686 N N . GLY A 1 88 ? -7.052 2.910 16.500 1.00 86.38 88 GLY A N 1
ATOM 687 C CA . GLY A 1 88 ? -7.680 4.227 16.328 1.00 86.38 88 GLY A CA 1
ATOM 688 C C . GLY A 1 88 ? -7.739 4.740 14.884 1.00 86.38 88 GLY A C 1
ATOM 689 O O . GLY A 1 88 ? -8.436 5.722 14.628 1.00 86.38 88 GLY A O 1
ATOM 690 N N . GLU A 1 89 ? -7.075 4.074 13.937 1.00 90.25 89 GLU A N 1
ATOM 691 C CA . GLU A 1 89 ? -7.213 4.383 12.515 1.00 90.25 89 GLU A CA 1
ATOM 692 C C . GLU A 1 89 ? -8.453 3.713 11.911 1.00 90.25 89 GLU A C 1
ATOM 694 O O . GLU A 1 89 ? -8.914 2.665 12.373 1.00 90.25 89 GLU A O 1
ATOM 699 N N . ARG A 1 90 ? -9.000 4.321 10.859 1.00 89.94 90 ARG A N 1
ATOM 700 C CA . ARG A 1 90 ? -10.183 3.835 10.145 1.00 89.94 90 ARG A CA 1
ATOM 701 C C . ARG A 1 90 ? -10.027 3.980 8.637 1.00 89.94 90 ARG A C 1
ATOM 703 O O . ARG A 1 90 ? -9.299 4.844 8.154 1.00 89.94 90 ARG A O 1
ATOM 710 N N . LEU A 1 91 ? -10.735 3.131 7.904 1.00 90.50 91 LEU A N 1
ATOM 711 C CA . LEU A 1 91 ? -10.849 3.241 6.455 1.00 90.50 91 LEU A CA 1
ATOM 712 C C . LEU A 1 91 ? -12.025 4.142 6.096 1.00 90.50 91 LEU A C 1
ATOM 714 O O . LEU A 1 91 ? -13.060 4.116 6.765 1.00 90.50 91 LEU A O 1
ATOM 718 N N . ASP A 1 92 ? -11.848 4.922 5.041 1.00 86.12 92 ASP A N 1
ATOM 719 C CA . ASP A 1 92 ? -12.918 5.700 4.439 1.00 86.12 92 ASP A CA 1
ATOM 720 C C . ASP A 1 92 ? -13.826 4.780 3.598 1.00 86.12 92 ASP A C 1
ATOM 722 O O . ASP A 1 92 ? -13.346 4.108 2.680 1.00 86.12 92 ASP A O 1
ATOM 726 N N . PRO A 1 93 ? -15.137 4.709 3.891 1.00 80.50 93 PRO A N 1
ATOM 727 C CA . PRO A 1 93 ? -16.065 3.838 3.172 1.00 80.50 93 PRO A CA 1
ATOM 728 C C . PRO A 1 93 ? -16.311 4.254 1.710 1.00 80.50 93 PRO A C 1
ATOM 730 O O . PRO A 1 93 ? -16.962 3.508 0.974 1.00 80.50 93 PRO A O 1
ATOM 733 N N . GLU A 1 94 ? -15.859 5.430 1.264 1.00 79.62 94 GLU A N 1
ATOM 734 C CA . GLU A 1 94 ? -15.861 5.800 -0.158 1.00 79.62 94 GLU A CA 1
ATOM 735 C C . GLU A 1 94 ? -14.801 5.023 -0.955 1.00 79.62 94 GLU A C 1
ATOM 737 O O . GLU A 1 94 ? -15.065 4.598 -2.081 1.00 79.62 94 GLU A O 1
ATOM 742 N N . ASP A 1 95 ? -13.644 4.747 -0.347 1.00 76.25 95 ASP A N 1
ATOM 743 C CA . ASP A 1 95 ? -12.539 4.011 -0.978 1.00 76.25 95 ASP A CA 1
ATOM 744 C C . ASP A 1 95 ? -12.725 2.483 -0.931 1.00 76.25 95 ASP A C 1
ATOM 746 O O . ASP A 1 95 ? -12.133 1.736 -1.726 1.00 76.25 95 ASP A O 1
ATOM 750 N N . PHE A 1 96 ? -13.569 2.013 -0.008 1.00 77.81 96 PHE A N 1
ATOM 751 C CA . PHE A 1 96 ? -13.861 0.602 0.242 1.00 77.81 96 PHE A CA 1
ATOM 752 C C . PHE A 1 96 ? -15.366 0.340 0.118 1.00 77.81 96 PHE A C 1
ATOM 754 O O . PHE A 1 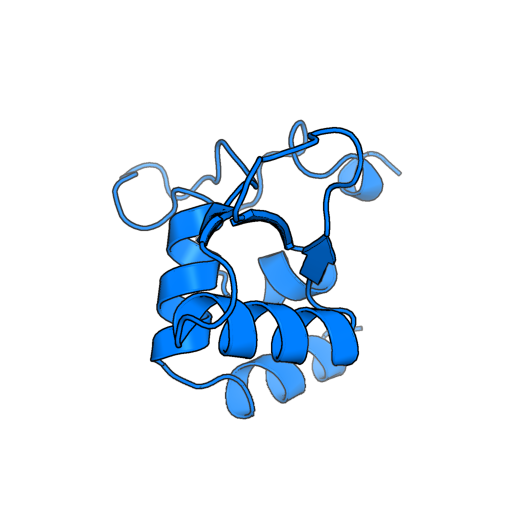96 ? -16.062 0.257 1.131 1.00 77.81 96 PHE A O 1
ATOM 761 N N . PRO A 1 97 ? -15.896 0.166 -1.108 1.00 65.12 97 PRO A N 1
ATOM 762 C CA . PRO A 1 97 ? -17.326 -0.071 -1.324 1.00 65.12 97 PRO A CA 1
ATOM 763 C C . PRO A 1 97 ? -17.843 -1.333 -0.613 1.00 65.12 97 PRO A C 1
ATOM 765 O O . PRO A 1 97 ? -19.024 -1.425 -0.298 1.00 65.12 97 PRO A O 1
ATOM 768 N N . GLU A 1 98 ? -16.954 -2.280 -0.306 1.00 64.38 98 GLU A N 1
ATOM 769 C CA . GLU A 1 98 ? -17.227 -3.486 0.486 1.00 64.38 98 GLU A CA 1
ATOM 770 C C . GLU A 1 98 ? -17.666 -3.173 1.930 1.00 64.38 98 GLU A C 1
ATOM 772 O O . GLU A 1 98 ? -18.342 -3.988 2.543 1.00 64.38 98 GLU A O 1
ATOM 777 N N . MET A 1 99 ? -17.341 -1.989 2.468 1.00 60.34 99 MET A N 1
ATOM 778 C CA . MET A 1 99 ? -17.803 -1.539 3.792 1.00 60.34 99 MET A CA 1
ATOM 779 C C . MET A 1 99 ? -19.257 -1.051 3.804 1.00 60.34 99 MET A C 1
ATOM 781 O O . MET A 1 99 ? -19.788 -0.768 4.875 1.00 60.34 99 MET A O 1
ATOM 785 N N . ARG A 1 100 ? -19.891 -0.895 2.634 1.00 51.53 100 ARG A N 1
ATOM 786 C CA . ARG A 1 100 ? -21.281 -0.427 2.516 1.00 51.53 100 ARG A CA 1
ATOM 787 C C . ARG A 1 100 ? -22.309 -1.571 2.476 1.00 51.53 100 ARG A C 1
ATOM 789 O O . ARG A 1 100 ? -23.475 -1.286 2.217 1.00 51.53 100 ARG A O 1
ATOM 796 N N . GLN A 1 101 ? -21.887 -2.825 2.673 1.00 39.88 101 GLN A N 1
ATOM 797 C CA . GLN A 1 101 ? -22.747 -4.019 2.639 1.00 39.88 101 GLN A CA 1
ATOM 798 C C . GLN A 1 101 ? -23.059 -4.549 4.036 1.00 39.88 101 GLN A C 1
ATOM 800 O O . GLN A 1 101 ? -22.151 -4.518 4.897 1.00 39.88 101 GLN A O 1
#

Mean predicted aligned error: 6.1 Å

Sequence (101 aa):
MRESAAKDLHAMSAQAVALARHALGLDWRTNGSSFRNQYCCALDTPEHEIWKELAARGLACVDRRFKIHGGEMFRLTYRGALAVLRPGERLDPEDFPEMRQ

Radius of gyration: 13.02 Å; Cα contacts (8 Å, |Δi|>4): 140; chains: 1; bounding box: 34×28×36 Å